Protein AF-A0AAJ2PEJ3-F1 (afdb_monomer)

Structure (mmCIF, N/CA/C/O backbone):
data_AF-A0AAJ2PEJ3-F1
#
_entry.id   AF-A0AAJ2PEJ3-F1
#
loop_
_atom_site.group_PDB
_atom_site.id
_atom_site.type_symbol
_atom_site.label_atom_id
_atom_site.label_alt_id
_atom_site.label_comp_id
_atom_site.label_asym_id
_atom_site.label_entity_id
_atom_site.label_seq_id
_atom_site.pdbx_PDB_ins_code
_atom_site.Cartn_x
_atom_site.Cartn_y
_atom_site.Cartn_z
_atom_site.occupancy
_atom_site.B_iso_or_equiv
_atom_site.auth_seq_id
_atom_site.auth_comp_id
_atom_site.auth_asym_id
_atom_site.auth_atom_id
_atom_site.pdbx_PDB_model_num
ATOM 1 N N . LEU A 1 1 ? 6.302 -6.957 -8.361 1.00 77.50 1 LEU A N 1
ATOM 2 C CA . LEU A 1 1 ? 5.478 -6.330 -7.306 1.00 77.50 1 LEU A CA 1
ATOM 3 C C . LEU A 1 1 ? 5.161 -4.924 -7.777 1.00 77.50 1 LEU A C 1
ATOM 5 O O . LEU A 1 1 ? 6.044 -4.282 -8.329 1.00 77.50 1 LEU A O 1
ATOM 9 N N . ASP A 1 2 ? 3.925 -4.476 -7.608 1.00 89.19 2 ASP A N 1
ATOM 10 C CA . ASP A 1 2 ? 3.450 -3.266 -8.283 1.00 89.19 2 ASP A CA 1
ATOM 11 C C . ASP A 1 2 ? 3.231 -2.083 -7.343 1.00 89.19 2 ASP A C 1
ATOM 13 O O . ASP A 1 2 ? 3.536 -0.948 -7.704 1.00 89.19 2 ASP A O 1
ATOM 17 N N . LEU A 1 3 ? 2.764 -2.363 -6.128 1.00 93.75 3 LEU A N 1
ATOM 18 C CA . LEU A 1 3 ? 2.502 -1.385 -5.081 1.00 93.75 3 LEU A CA 1
ATOM 19 C C . LEU A 1 3 ? 2.879 -1.983 -3.721 1.00 93.75 3 LEU A C 1
ATOM 21 O O . LEU A 1 3 ? 2.452 -3.088 -3.386 1.00 93.75 3 LEU A O 1
ATOM 25 N N . ILE A 1 4 ? 3.633 -1.232 -2.923 1.00 94.94 4 ILE A N 1
ATOM 26 C CA . ILE A 1 4 ? 3.894 -1.487 -1.505 1.00 94.94 4 ILE A CA 1
ATOM 27 C C . ILE A 1 4 ? 3.172 -0.415 -0.698 1.00 94.94 4 ILE A C 1
ATOM 29 O O . ILE A 1 4 ? 3.416 0.773 -0.889 1.00 94.94 4 ILE A O 1
ATOM 33 N N . ILE A 1 5 ? 2.325 -0.831 0.242 1.00 95.38 5 ILE A N 1
ATOM 34 C CA . ILE A 1 5 ? 1.694 0.071 1.211 1.00 95.38 5 ILE A CA 1
ATOM 35 C C . ILE A 1 5 ? 2.365 -0.140 2.564 1.00 95.38 5 ILE A C 1
ATOM 37 O O . ILE A 1 5 ? 2.373 -1.254 3.084 1.00 95.38 5 ILE A O 1
ATOM 41 N N . ARG A 1 6 ? 2.915 0.926 3.147 1.00 95.38 6 ARG A N 1
ATOM 42 C CA . ARG A 1 6 ? 3.544 0.905 4.469 1.00 95.38 6 ARG A CA 1
ATOM 43 C C . ARG A 1 6 ? 2.807 1.825 5.434 1.00 95.38 6 ARG A C 1
ATOM 45 O O . ARG A 1 6 ? 2.700 3.024 5.196 1.00 95.38 6 ARG A O 1
ATOM 52 N N . THR A 1 7 ? 2.326 1.261 6.532 1.00 95.88 7 THR A N 1
ATOM 53 C CA . THR A 1 7 ? 1.628 1.973 7.611 1.00 95.88 7 THR A CA 1
ATOM 54 C C . THR A 1 7 ? 2.595 2.415 8.716 1.00 95.88 7 THR A C 1
ATOM 56 O O . THR A 1 7 ? 3.743 1.967 8.782 1.00 95.88 7 THR A O 1
ATOM 59 N N . GLY A 1 8 ? 2.136 3.293 9.609 1.00 92.62 8 GLY A N 1
ATOM 60 C CA . GLY A 1 8 ? 2.877 3.736 10.793 1.00 92.62 8 GLY A CA 1
ATOM 61 C C . GLY A 1 8 ? 3.898 4.851 10.557 1.00 92.62 8 GLY A C 1
ATOM 62 O O . GLY A 1 8 ? 4.720 5.116 11.425 1.00 92.62 8 GLY A O 1
ATOM 63 N N . GLY A 1 9 ? 3.879 5.506 9.394 1.00 90.38 9 GLY A N 1
ATOM 64 C CA . GLY A 1 9 ? 4.606 6.755 9.135 1.00 90.38 9 GLY A CA 1
ATOM 65 C C . GLY A 1 9 ? 6.114 6.635 8.891 1.00 90.38 9 GLY A C 1
ATOM 66 O O . GLY A 1 9 ? 6.726 7.600 8.439 1.00 90.38 9 GLY A O 1
ATOM 67 N N . TYR A 1 10 ? 6.725 5.472 9.125 1.00 91.56 10 TYR A N 1
ATOM 68 C CA . TYR A 1 10 ? 8.158 5.275 8.899 1.00 91.56 10 TYR A CA 1
ATOM 69 C C . TYR A 1 10 ? 8.483 5.066 7.415 1.00 91.56 10 TYR A C 1
ATOM 71 O O . TYR A 1 10 ? 8.152 4.028 6.838 1.00 91.56 10 TYR A O 1
ATOM 79 N N . GLN A 1 11 ? 9.213 6.009 6.820 1.00 89.94 11 GLN A N 1
ATOM 80 C CA . GLN A 1 11 ? 9.690 5.946 5.435 1.00 89.94 11 GLN A CA 1
ATOM 81 C C . GLN A 1 11 ? 10.965 5.103 5.314 1.00 89.94 11 GLN A C 1
ATOM 83 O O . GLN A 1 11 ? 12.071 5.609 5.160 1.00 89.94 11 GLN A O 1
ATOM 88 N N . ARG A 1 12 ? 10.813 3.784 5.415 1.00 91.19 12 ARG A N 1
ATOM 89 C CA . ARG A 1 12 ? 11.890 2.817 5.167 1.00 91.19 12 ARG A CA 1
ATOM 90 C C . ARG A 1 12 ? 11.319 1.568 4.513 1.00 91.19 12 ARG A C 1
ATOM 92 O O . ARG A 1 12 ? 10.137 1.294 4.668 1.00 91.19 12 ARG A O 1
ATOM 99 N N . LEU A 1 13 ? 12.139 0.786 3.819 1.00 86.75 13 LEU A N 1
ATOM 100 C CA . LEU A 1 13 ? 11.736 -0.546 3.344 1.00 86.75 13 LEU A CA 1
ATOM 101 C C . LEU A 1 13 ? 12.031 -1.636 4.379 1.00 86.75 13 LEU A C 1
ATOM 103 O O . LEU A 1 13 ? 11.315 -2.626 4.430 1.00 86.75 13 LEU A O 1
ATOM 107 N N . SER A 1 14 ? 13.010 -1.433 5.268 1.00 90.56 14 SER A N 1
ATOM 108 C CA . SER A 1 14 ? 13.408 -2.426 6.285 1.00 90.56 14 SER A CA 1
ATOM 109 C C . SER A 1 14 ? 13.758 -3.794 5.682 1.00 90.56 14 SER A C 1
ATOM 111 O O . SER A 1 14 ? 13.341 -4.817 6.210 1.00 90.56 14 SER A O 1
ATOM 113 N N . ASN A 1 15 ? 14.499 -3.806 4.568 1.00 89.50 15 ASN A N 1
ATOM 114 C CA . ASN A 1 15 ? 14.881 -5.024 3.841 1.00 89.50 15 ASN A CA 1
ATOM 115 C C . ASN A 1 15 ? 13.688 -5.863 3.323 1.00 89.50 15 ASN A C 1
ATOM 117 O O . ASN A 1 15 ? 13.813 -7.059 3.072 1.00 89.50 15 ASN A O 1
ATOM 121 N N . PHE A 1 16 ? 12.513 -5.249 3.164 1.00 89.12 16 PHE A N 1
ATOM 122 C CA . PHE A 1 16 ? 11.330 -5.939 2.668 1.00 89.12 16 PHE A CA 1
ATOM 123 C C . PHE A 1 16 ? 11.347 -6.036 1.138 1.00 89.12 16 PHE A C 1
ATOM 125 O O . PHE A 1 16 ? 11.231 -5.021 0.453 1.00 89.12 16 PHE A O 1
ATOM 132 N N . LEU A 1 17 ? 11.468 -7.265 0.621 1.00 89.19 17 LEU A N 1
ATOM 133 C CA . LEU A 1 17 ? 11.307 -7.618 -0.798 1.00 89.19 17 LEU A CA 1
ATOM 134 C C . LEU A 1 17 ? 12.129 -6.760 -1.780 1.00 89.19 17 LEU A C 1
ATOM 136 O O . LEU A 1 17 ? 11.614 -6.346 -2.814 1.00 89.19 17 LEU A O 1
ATOM 140 N N . LEU A 1 18 ? 13.404 -6.497 -1.478 1.00 88.12 18 LEU A N 1
ATOM 141 C CA . LEU A 1 18 ? 14.250 -5.575 -2.255 1.00 88.12 18 LEU A CA 1
ATOM 142 C C . LEU A 1 18 ? 14.257 -5.855 -3.766 1.00 88.12 18 LEU A C 1
ATOM 144 O O . LEU A 1 18 ? 14.073 -4.938 -4.562 1.00 88.12 18 LEU A O 1
ATOM 148 N N . TRP A 1 19 ? 14.426 -7.121 -4.161 1.00 88.62 19 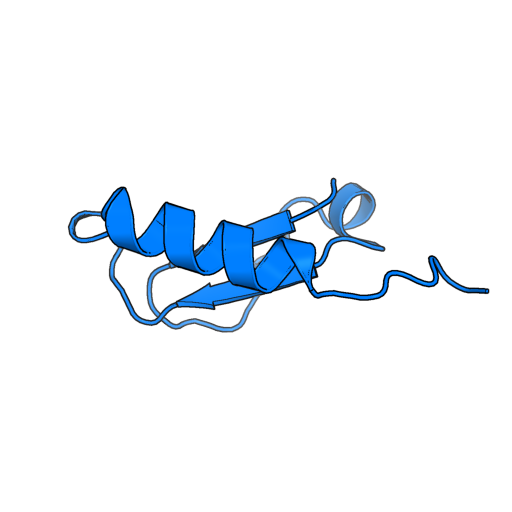TRP A N 1
ATOM 149 C CA . TRP A 1 19 ? 14.454 -7.501 -5.575 1.00 88.62 19 TRP A CA 1
ATOM 150 C C . TRP A 1 19 ? 13.102 -7.261 -6.252 1.00 88.62 19 TRP A C 1
ATOM 152 O O . TRP A 1 19 ? 13.011 -6.635 -7.309 1.00 88.62 19 TRP A O 1
ATOM 162 N N . GLN A 1 20 ? 12.026 -7.716 -5.611 1.00 90.88 20 GLN A N 1
ATOM 163 C CA . GLN A 1 20 ? 10.673 -7.587 -6.139 1.00 90.88 20 GLN A CA 1
ATOM 164 C C . GLN A 1 20 ? 10.180 -6.131 -6.128 1.00 90.88 20 GLN A C 1
ATOM 166 O O . GLN A 1 20 ? 9.301 -5.799 -6.922 1.00 90.88 20 GLN A O 1
ATOM 171 N N . ALA A 1 21 ? 10.731 -5.286 -5.252 1.00 89.69 21 ALA A N 1
ATOM 172 C CA . ALA A 1 21 ? 10.392 -3.875 -5.084 1.00 89.69 21 ALA A CA 1
ATOM 173 C C . ALA A 1 21 ? 11.119 -2.932 -6.058 1.00 89.69 21 ALA A C 1
ATOM 175 O O . ALA 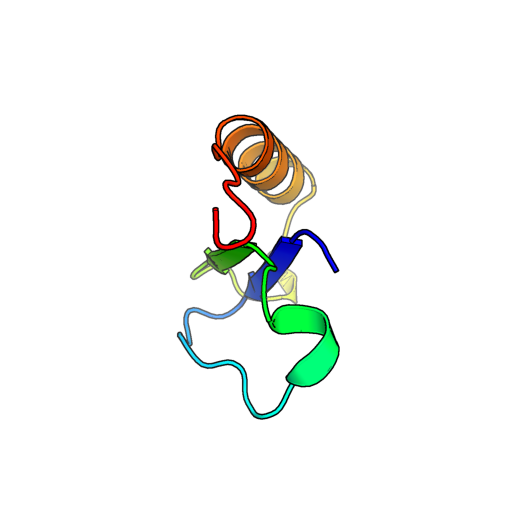A 1 21 ? 10.791 -1.751 -6.085 1.00 89.69 21 ALA A O 1
ATOM 176 N N . SER A 1 22 ? 12.059 -3.436 -6.864 1.00 88.62 22 SER A N 1
ATOM 177 C CA . SER A 1 22 ? 12.895 -2.661 -7.802 1.00 88.62 22 SER A CA 1
ATOM 178 C C . SER A 1 22 ? 12.142 -1.627 -8.655 1.00 88.62 22 SER A C 1
ATOM 180 O O . SER A 1 22 ? 12.670 -0.547 -8.903 1.00 88.62 22 SER A O 1
ATOM 182 N N . TYR A 1 23 ? 10.900 -1.924 -9.052 1.00 89.25 23 TYR A N 1
ATOM 183 C CA . TYR A 1 23 ? 10.017 -1.018 -9.805 1.00 89.25 23 TYR A CA 1
ATOM 184 C C . TYR A 1 23 ? 8.611 -0.900 -9.191 1.00 89.25 23 TYR A C 1
ATOM 186 O O . TYR A 1 23 ? 7.629 -0.621 -9.893 1.00 89.25 23 TYR A O 1
ATOM 194 N N . ALA A 1 24 ? 8.487 -1.198 -7.897 1.00 92.62 24 ALA A N 1
ATOM 195 C CA . ALA A 1 24 ? 7.226 -1.069 -7.183 1.00 92.62 24 ALA A CA 1
ATOM 196 C C . ALA A 1 24 ? 7.011 0.385 -6.753 1.00 92.62 24 ALA A C 1
ATOM 198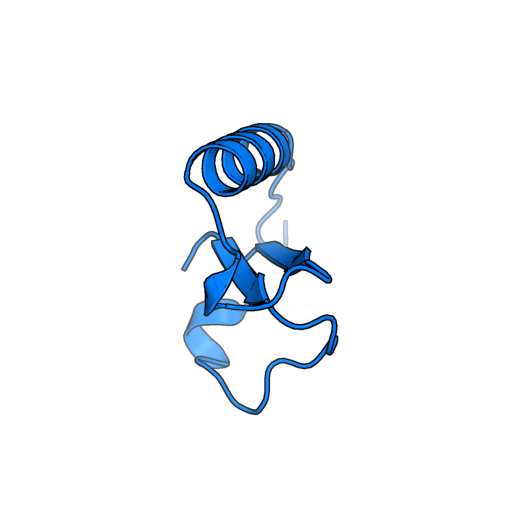 O O . ALA A 1 24 ? 7.932 1.042 -6.270 1.00 92.62 24 ALA A O 1
ATOM 199 N N . GLU A 1 25 ? 5.775 0.862 -6.858 1.00 94.06 25 GLU A N 1
ATOM 200 C CA . GLU A 1 25 ? 5.392 2.125 -6.232 1.00 94.06 25 GLU A CA 1
ATOM 201 C C . GLU A 1 25 ? 5.310 1.938 -4.717 1.00 94.06 25 GLU A C 1
ATOM 203 O O . GLU A 1 25 ? 4.769 0.940 -4.239 1.00 94.06 25 GLU A O 1
ATOM 208 N N . ILE A 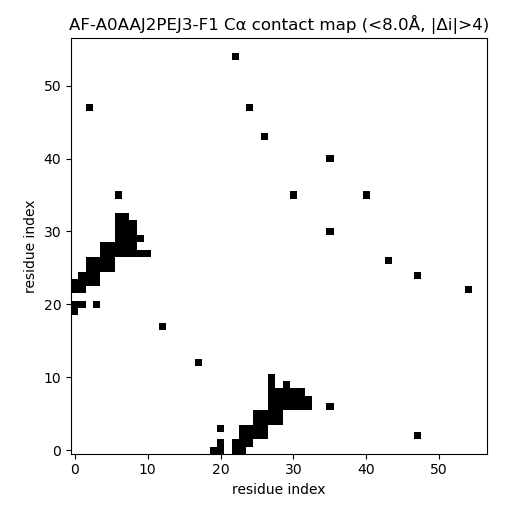1 26 ? 5.820 2.895 -3.945 1.00 94.12 26 ILE A N 1
ATOM 209 C CA . ILE A 1 26 ? 5.811 2.822 -2.480 1.00 94.12 26 ILE A CA 1
ATOM 210 C C . ILE A 1 26 ? 4.908 3.924 -1.939 1.00 94.12 26 ILE A C 1
ATOM 212 O O . ILE A 1 26 ? 5.184 5.111 -2.100 1.00 94.12 26 ILE A O 1
ATOM 216 N N . TYR A 1 27 ? 3.844 3.530 -1.244 1.00 95.12 27 TYR A N 1
ATOM 217 C CA . TYR A 1 27 ? 2.952 4.440 -0.539 1.00 95.12 27 TYR A CA 1
ATOM 218 C C . TYR A 1 27 ? 3.135 4.300 0.969 1.00 95.12 27 TYR A C 1
ATOM 220 O O . TYR A 1 27 ? 2.870 3.241 1.538 1.00 95.12 27 TYR A O 1
ATOM 228 N N . VAL A 1 28 ? 3.553 5.377 1.635 1.00 95.62 28 VAL A N 1
ATOM 229 C CA . VAL A 1 28 ? 3.703 5.409 3.097 1.00 95.62 28 VAL A CA 1
ATOM 230 C C . VAL A 1 28 ? 2.580 6.245 3.702 1.00 95.62 28 VAL A C 1
ATOM 232 O O . VAL A 1 28 ? 2.438 7.421 3.374 1.00 95.62 28 VAL A O 1
ATOM 235 N N . THR A 1 29 ? 1.802 5.654 4.608 1.00 95.75 29 THR A N 1
ATOM 236 C CA . THR A 1 29 ? 0.779 6.354 5.391 1.00 95.75 29 THR A CA 1
ATOM 237 C C . THR A 1 29 ? 1.174 6.462 6.861 1.00 95.75 29 THR A C 1
ATOM 239 O O . THR A 1 29 ? 1.846 5.586 7.411 1.00 95.75 29 THR A O 1
ATOM 242 N N . LYS A 1 30 ? 0.747 7.555 7.502 1.00 96.06 30 LYS A N 1
ATOM 243 C CA . LYS A 1 30 ? 0.893 7.779 8.947 1.00 96.06 30 LYS A CA 1
ATOM 244 C C . LYS A 1 30 ? -0.099 6.952 9.769 1.00 96.06 30 LYS A C 1
ATOM 246 O O . LYS A 1 30 ? 0.142 6.767 10.956 1.00 96.06 30 LYS A O 1
ATOM 251 N N . THR A 1 31 ? -1.170 6.447 9.152 1.00 96.06 31 THR A N 1
ATOM 252 C CA . THR A 1 31 ? -2.154 5.585 9.815 1.00 96.06 31 THR A CA 1
ATOM 253 C C . THR A 1 31 ? -1.467 4.347 10.379 1.00 96.06 31 THR A C 1
ATOM 255 O O . THR A 1 31 ? -0.666 3.712 9.687 1.00 96.06 31 THR A O 1
ATOM 258 N N . LEU A 1 32 ? -1.739 4.022 11.643 1.00 96.31 32 LEU A N 1
ATOM 259 C CA . LEU A 1 32 ? -1.238 2.806 12.279 1.00 96.31 32 LEU A CA 1
ATOM 260 C C . LEU A 1 32 ? -1.945 1.581 11.687 1.00 96.31 32 LEU A C 1
ATOM 262 O O . LEU A 1 32 ? -3.060 1.681 11.189 1.00 96.31 32 LEU A O 1
ATOM 266 N N . TRP A 1 33 ? -1.303 0.411 11.735 1.00 95.56 33 TRP A N 1
ATOM 267 C CA . TRP A 1 33 ? -1.883 -0.807 11.152 1.00 95.56 33 TRP A CA 1
ATOM 268 C C . TRP A 1 33 ? -3.280 -1.162 11.704 1.00 95.56 33 TRP A C 1
ATOM 270 O O . TRP A 1 33 ? -4.155 -1.450 10.890 1.00 95.56 33 TRP A O 1
ATOM 280 N N . PRO A 1 34 ? -3.544 -1.080 13.026 1.00 96.56 34 PRO A N 1
ATOM 281 C CA . PRO A 1 34 ? -4.879 -1.355 13.567 1.00 96.56 34 PRO A CA 1
ATOM 282 C C . PRO A 1 34 ? -5.967 -0.398 13.059 1.00 96.56 34 PRO A C 1
ATOM 284 O O . PRO A 1 34 ? -7.123 -0.791 12.950 1.00 96.56 34 PRO A O 1
A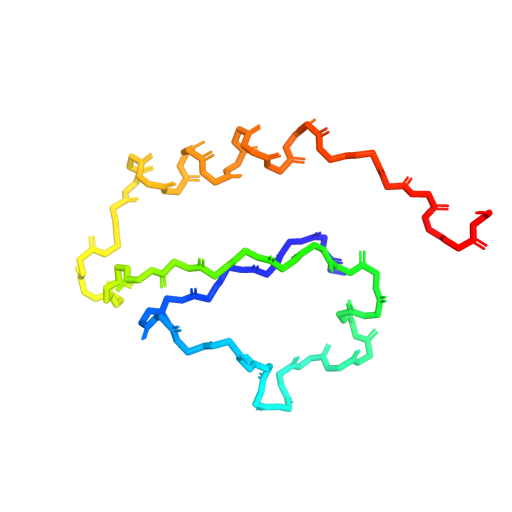TOM 287 N N . ASP A 1 35 ? -5.588 0.832 12.704 1.00 97.00 35 ASP A N 1
ATOM 2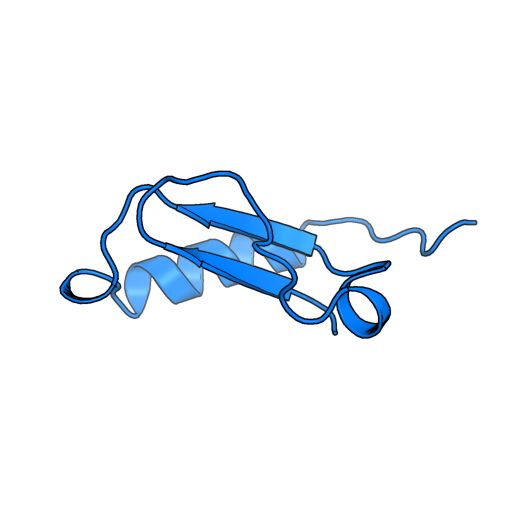88 C CA . ASP A 1 35 ? -6.504 1.876 12.232 1.00 97.00 35 ASP A CA 1
ATOM 289 C C . ASP A 1 35 ? -6.655 1.882 10.699 1.00 97.00 35 ASP A C 1
ATOM 291 O O . ASP A 1 35 ? -7.395 2.694 10.131 1.00 97.00 35 ASP A O 1
ATOM 295 N N . PHE A 1 36 ? -5.943 0.996 9.994 1.00 97.25 36 PHE A N 1
ATOM 296 C CA . PHE A 1 36 ? -5.932 0.965 8.539 1.00 97.25 36 PHE A CA 1
ATOM 297 C C . PHE A 1 36 ? -7.273 0.470 7.986 1.00 97.25 36 PHE A C 1
ATOM 299 O O . PHE A 1 36 ? -7.624 -0.707 8.058 1.00 97.25 36 PHE A O 1
ATOM 306 N N . SER A 1 37 ? -8.035 1.391 7.396 1.00 97.12 37 SER A N 1
ATOM 307 C CA . SER A 1 37 ? -9.397 1.119 6.932 1.00 97.12 37 SER A CA 1
ATOM 308 C C . SER A 1 37 ? -9.479 0.797 5.436 1.00 97.12 37 SER A C 1
ATOM 310 O O . SER A 1 37 ? -8.687 1.270 4.617 1.00 97.12 37 SER A O 1
ATOM 312 N N . LYS A 1 38 ? -10.547 0.091 5.033 1.00 97.00 38 LYS A N 1
ATOM 313 C CA . LYS A 1 38 ? -10.879 -0.140 3.612 1.00 97.00 38 LYS A CA 1
ATOM 314 C C . LYS A 1 38 ? -10.985 1.167 2.816 1.00 97.00 38 LYS A C 1
ATOM 316 O O . LYS A 1 38 ? -10.589 1.217 1.655 1.00 97.00 38 LYS A O 1
ATOM 321 N N . LYS A 1 39 ? -11.502 2.237 3.429 1.00 97.31 39 LYS A N 1
ATOM 322 C CA . LYS A 1 39 ? -11.614 3.559 2.791 1.00 97.31 39 LYS A CA 1
ATOM 323 C C . LYS A 1 39 ? -10.238 4.119 2.436 1.00 97.31 39 LYS A C 1
ATOM 325 O O . LYS A 1 39 ? -10.058 4.665 1.348 1.00 97.31 39 LYS A O 1
ATOM 330 N N . GLU A 1 40 ? -9.275 3.968 3.338 1.00 96.81 40 GLU A N 1
ATOM 331 C CA . GLU A 1 40 ? -7.903 4.390 3.096 1.00 96.81 40 GLU A CA 1
ATOM 332 C C . GLU A 1 40 ? -7.237 3.533 2.022 1.00 96.81 40 GLU A C 1
ATOM 334 O O . GLU A 1 40 ? -6.664 4.079 1.082 1.00 96.81 40 GLU A O 1
ATOM 339 N N . PHE A 1 41 ? -7.425 2.215 2.068 1.00 97.31 41 PHE A N 1
ATOM 340 C CA . PHE A 1 41 ? -6.957 1.324 1.011 1.00 97.31 41 PHE A CA 1
ATOM 341 C C . PHE A 1 41 ? -7.472 1.739 -0.380 1.00 97.31 41 PHE A C 1
ATOM 343 O O . PHE A 1 41 ? -6.685 1.897 -1.311 1.00 97.31 41 PHE A O 1
ATOM 350 N N . MET A 1 42 ? -8.771 2.033 -0.519 1.00 97.88 42 MET A N 1
ATOM 351 C CA . MET A 1 42 ? -9.348 2.509 -1.786 1.00 97.88 42 MET A CA 1
ATOM 352 C C . MET A 1 42 ? -8.754 3.849 -2.244 1.00 97.88 42 MET A C 1
ATOM 354 O O . MET A 1 42 ? -8.542 4.062 -3.440 1.00 97.88 42 MET A O 1
ATOM 358 N N . LYS A 1 43 ? -8.454 4.758 -1.308 1.00 96.94 43 LYS A N 1
ATOM 359 C CA . LYS A 1 43 ? -7.772 6.025 -1.610 1.00 96.94 43 LYS A CA 1
ATOM 360 C C . LYS A 1 43 ? -6.374 5.772 -2.175 1.00 96.94 43 LYS A C 1
ATOM 362 O O . LYS A 1 43 ? -5.987 6.426 -3.144 1.00 96.94 43 LYS A O 1
ATOM 367 N N . ILE A 1 44 ? -5.647 4.817 -1.600 1.00 97.19 44 ILE A N 1
ATOM 368 C CA . ILE A 1 44 ? -4.298 4.449 -2.037 1.00 97.19 44 ILE A CA 1
ATOM 369 C C . ILE A 1 44 ? -4.336 3.794 -3.418 1.00 97.19 44 ILE A C 1
ATOM 371 O O . ILE A 1 44 ? -3.548 4.167 -4.281 1.00 97.19 44 ILE A O 1
ATOM 375 N N . LEU A 1 45 ? -5.302 2.913 -3.689 1.00 96.69 45 LEU A N 1
ATOM 376 C CA . LEU A 1 45 ? -5.489 2.340 -5.026 1.00 96.69 45 LEU A CA 1
ATOM 377 C C . LEU A 1 45 ? -5.802 3.410 -6.080 1.00 96.69 45 LEU A C 1
ATOM 379 O O . LEU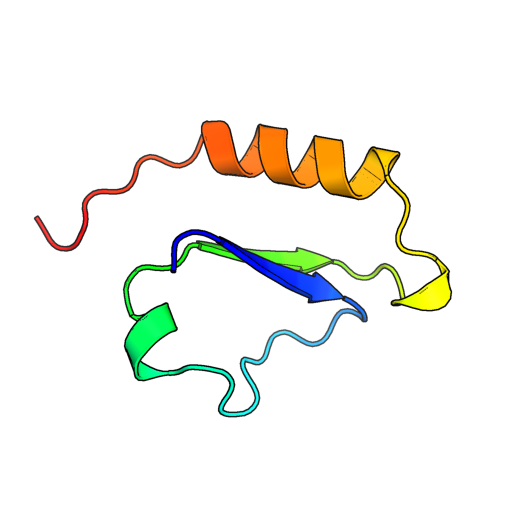 A 1 45 ? -5.252 3.384 -7.180 1.00 96.69 45 LEU A O 1
ATOM 383 N N . LYS A 1 46 ? -6.637 4.399 -5.741 1.00 96.69 46 LYS A N 1
ATOM 384 C CA . LYS A 1 46 ? -6.916 5.527 -6.640 1.00 96.69 46 LYS A CA 1
ATOM 385 C C . LYS A 1 46 ? -5.660 6.358 -6.907 1.00 96.69 46 LYS A C 1
ATOM 387 O O . LYS A 1 46 ? -5.444 6.783 -8.038 1.00 96.69 46 LYS A O 1
ATOM 392 N N . TRP A 1 47 ? -4.831 6.586 -5.890 1.00 96.44 47 TRP A N 1
ATOM 393 C CA . TRP A 1 47 ? -3.527 7.228 -6.063 1.00 96.44 47 TRP A CA 1
ATOM 394 C C . TRP A 1 47 ? -2.599 6.400 -6.961 1.00 96.44 47 TRP A C 1
ATOM 396 O O . TRP A 1 47 ? -1.988 6.958 -7.871 1.00 96.44 47 TRP A O 1
ATOM 406 N N . TYR A 1 48 ? -2.557 5.082 -6.758 1.00 95.81 48 TYR A N 1
ATOM 407 C CA . TYR A 1 48 ? -1.730 4.159 -7.530 1.00 95.81 48 TYR A CA 1
ATOM 408 C C . TYR A 1 48 ? -2.121 4.141 -9.012 1.00 95.81 48 TYR A C 1
ATOM 410 O O . TYR A 1 48 ? -1.259 4.251 -9.876 1.00 95.81 48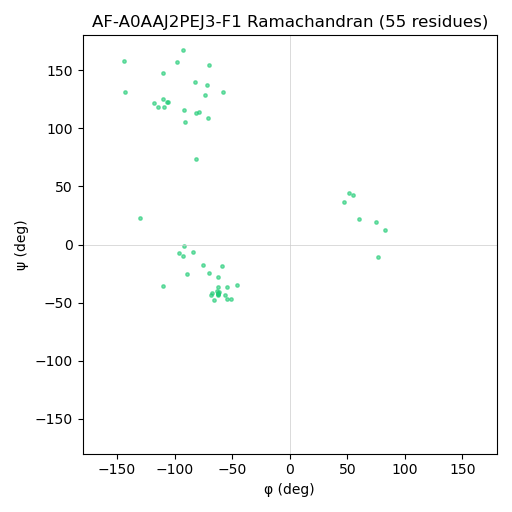 TYR A O 1
ATOM 418 N N . SER A 1 49 ? -3.424 4.127 -9.318 1.00 94.31 49 SER A N 1
ATOM 419 C CA . SER A 1 49 ? -3.939 4.137 -10.700 1.00 94.31 49 SER A CA 1
ATOM 420 C C . SER A 1 49 ? -3.512 5.352 -11.535 1.00 94.31 49 SER A C 1
ATOM 422 O O . SER A 1 49 ? -3.603 5.326 -12.757 1.00 94.31 49 SER A O 1
ATOM 424 N N . ARG A 1 50 ? -3.064 6.429 -10.879 1.00 94.12 50 ARG A N 1
ATOM 425 C CA . ARG A 1 50 ? -2.611 7.666 -11.528 1.00 94.12 50 ARG A CA 1
ATOM 426 C C . ARG A 1 50 ? -1.106 7.691 -11.780 1.00 94.12 50 ARG A C 1
ATOM 428 O O . ARG A 1 50 ? -0.641 8.608 -12.452 1.00 94.12 50 ARG A O 1
ATOM 435 N N . GLN A 1 51 ? -0.348 6.743 -11.229 1.00 92.19 51 GLN A N 1
ATOM 436 C CA . GLN A 1 51 ? 1.099 6.712 -11.406 1.00 92.19 51 GLN A CA 1
ATOM 437 C C . GLN A 1 51 ? 1.445 6.262 -12.823 1.00 92.19 51 GLN A C 1
ATOM 439 O O . GLN A 1 51 ? 0.968 5.233 -13.305 1.00 92.19 51 GLN A O 1
ATOM 444 N N . LYS A 1 52 ? 2.293 7.039 -13.498 1.00 85.31 52 LYS A N 1
ATOM 445 C CA . LYS A 1 52 ? 2.823 6.683 -14.813 1.00 85.31 52 LYS A CA 1
ATOM 446 C C . LYS A 1 52 ? 4.132 5.923 -14.623 1.00 85.31 52 LYS A C 1
ATOM 448 O O . LYS A 1 52 ? 5.155 6.514 -14.293 1.00 85.31 52 LYS A O 1
ATOM 453 N N . ARG A 1 53 ? 4.085 4.608 -14.827 1.00 83.69 53 ARG A N 1
ATOM 454 C CA . ARG A 1 53 ? 5.229 3.711 -14.628 1.00 83.69 53 ARG A CA 1
ATOM 455 C C . ARG A 1 53 ? 6.006 3.562 -15.930 1.00 83.69 53 ARG A C 1
ATOM 457 O O . ARG A 1 53 ? 5.488 3.011 -16.898 1.00 83.69 53 ARG A O 1
ATOM 464 N N . ASN A 1 54 ? 7.252 4.029 -15.938 1.00 82.69 54 ASN A N 1
ATOM 465 C CA . ASN A 1 54 ? 8.117 3.951 -17.120 1.00 82.69 54 ASN A CA 1
ATOM 466 C C . ASN A 1 54 ? 9.059 2.732 -17.102 1.00 82.69 54 ASN A C 1
ATOM 468 O O . ASN A 1 54 ? 9.713 2.476 -18.104 1.00 82.69 54 ASN A O 1
ATOM 472 N N . PHE A 1 55 ? 9.118 1.973 -15.997 1.00 80.62 55 PHE A N 1
ATOM 473 C CA . PHE A 1 55 ? 9.905 0.731 -15.858 1.00 80.62 55 PHE A CA 1
ATOM 474 C C . PHE A 1 55 ? 11.359 0.826 -16.367 1.00 80.62 55 PHE A C 1
ATOM 476 O O . PHE A 1 55 ? 11.882 -0.123 -16.941 1.00 80.62 55 PHE A O 1
ATOM 483 N N . GLY A 1 56 ? 12.011 1.977 -16.171 1.00 75.44 56 GLY A N 1
ATOM 484 C CA . GLY A 1 56 ? 13.398 2.188 -16.602 1.00 75.44 56 GLY A CA 1
ATOM 485 C C . GLY A 1 56 ? 13.598 2.404 -18.108 1.00 75.44 56 GLY A C 1
ATOM 486 O O . GLY A 1 56 ? 14.716 2.216 -18.578 1.00 75.44 56 GLY A O 1
ATOM 487 N N . ARG A 1 57 ? 12.546 2.772 -18.851 1.00 64.00 57 ARG A N 1
ATOM 488 C CA . ARG A 1 57 ? 12.658 3.356 -20.198 1.00 64.00 57 ARG A CA 1
ATOM 489 C C . ARG A 1 57 ? 13.063 4.823 -20.161 1.00 64.00 57 ARG A C 1
ATOM 491 O O . ARG A 1 57 ? 12.648 5.514 -19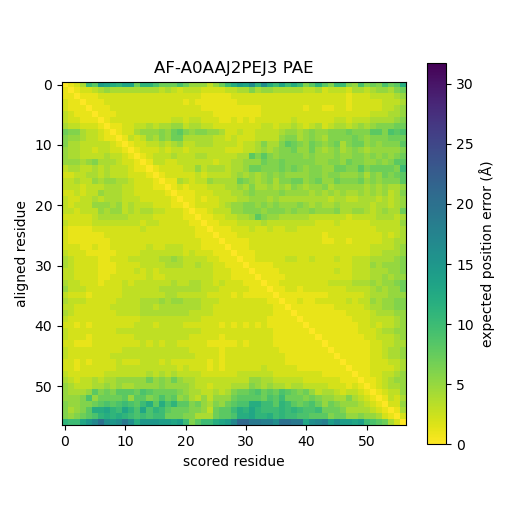.201 1.00 64.00 57 ARG A O 1
#

pLDDT: mean 91.85, std 6.29, range [64.0, 97.88]

Foldseek 3Di:
DAEAEAEQQDPDCVPPPVVVCVQHHYHYYNHHPVRDDPVNVVVVVVVSVPDDGPPVD

Sequence (57 aa):
LDLIIRTGGYQRLSNFLLWQASYAEIYVTKTLWPDFSKKEFMKILKWYSRQKRNFGR

Secondary structure (DSSP, 8-state):
--EEEE-SS----TTSSTTTTTT-EEEE-SS-GGG--HHHHHHHHHHHTT----TT-

Mean predicted aligned error: 3.47 Å

Solvent-accessible surface area (backbone atoms only — not comparable to full-atom values): 3680 Å² total; per-residue (Å²): 93,67,71,45,82,43,57,54,54,65,93,69,68,84,84,59,56,61,79,53,42,73,75,31,47,78,46,74,36,68,52,40,71,95,70,64,44,73,70,56,53,53,52,50,52,57,54,54,74,68,61,84,81,59,86,90,110

Nearest PDB structures (foldseek):
  5hxp-assembly1_A  TM=9.903E-01  e=4.801E-05  Solanum habrochaites
  7cav-assembly3_F  TM=9.523E-01  e=7.747E-05  Methanosarcina mazei Go1
  4u82-assembly1_A  TM=9.818E-01  e=2.313E-04  Staphylococcus aureus subsp. aureus N315
  7cc3-assembly2_C  TM=9.406E-01  e=2.839E-04  Methanosarcina mazei Go1
  7cas-assembly1_A  TM=9.465E-01  e=3.255E-04  Methanosarcina mazei Go1

Radius of gyration: 12.04 Å; Cα contacts (8 Å, |Δi|>4): 53; chains: 1; bounding box: 26×15×34 Å